Protein AF-A0A6I5RK16-F1 (afdb_monomer_lite)

Sequen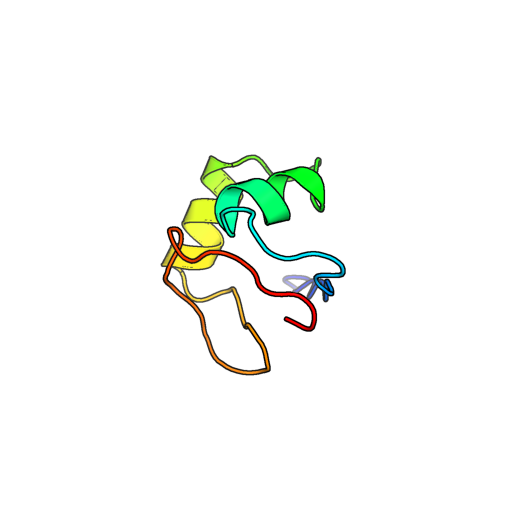ce (61 aa):
MSNESVITLQVDQGGDRLDRWLANQLPDLSRARIQKLIEQGQLTRNGQVCQSKKDTVQAGD

Secondary structure (DSSP, 8-state):
-----------SS--SBHHHHHHHH-TTS-HHHHHHHHHTT--EETTEE---TTPBP-TT-

pLDDT: mean 85.2, std 9.19, range [41.0, 92.0]

Structure (mmCIF, N/CA/C/O backbone):
data_AF-A0A6I5RK16-F1
#
_entry.id   AF-A0A6I5RK16-F1
#
loop_
_atom_site.group_PDB
_atom_site.id
_atom_site.type_symbol
_atom_site.label_atom_id
_atom_site.label_alt_id
_atom_site.label_comp_id
_atom_site.label_asym_id
_atom_site.label_entity_id
_atom_site.label_seq_id
_atom_site.pdbx_PDB_ins_code
_atom_site.Cartn_x
_atom_site.Cartn_y
_atom_site.Cartn_z
_atom_site.occupancy
_atom_site.B_iso_or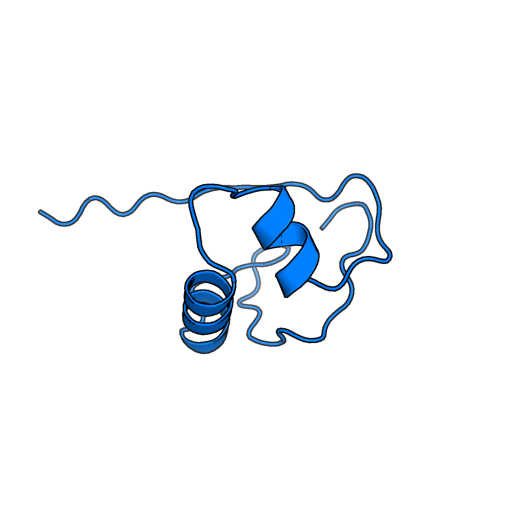_equiv
_atom_site.auth_seq_id
_atom_site.auth_comp_id
_atom_site.auth_asym_id
_atom_site.auth_atom_id
_atom_site.pdbx_PDB_model_num
ATOM 1 N N . MET A 1 1 ? -18.122 19.327 -1.251 1.00 41.00 1 MET A N 1
ATOM 2 C CA . MET A 1 1 ? -18.454 17.970 -0.775 1.00 41.00 1 MET A CA 1
ATOM 3 C C . MET A 1 1 ? -17.312 17.076 -1.213 1.00 41.00 1 MET A C 1
ATOM 5 O O . MET A 1 1 ? -17.122 16.918 -2.409 1.00 41.00 1 MET A O 1
ATOM 9 N N . SER A 1 2 ? -16.463 16.643 -0.285 1.00 50.78 2 SER A N 1
ATOM 10 C CA . SER A 1 2 ? -15.317 15.790 -0.610 1.00 50.78 2 SER A CA 1
ATOM 11 C C . SER A 1 2 ? -15.821 14.353 -0.720 1.00 50.78 2 SER A C 1
ATOM 13 O O . SER A 1 2 ? -16.310 13.820 0.269 1.00 50.78 2 SER A O 1
ATOM 15 N N . ASN A 1 3 ? -15.759 13.749 -1.908 1.00 60.75 3 ASN A N 1
ATOM 16 C CA . ASN A 1 3 ? -16.053 12.325 -2.064 1.00 60.75 3 ASN A CA 1
ATOM 17 C C . ASN A 1 3 ? -14.896 11.526 -1.464 1.00 60.75 3 ASN A C 1
ATOM 19 O O . ASN A 1 3 ? -13.809 11.466 -2.037 1.00 60.75 3 ASN A O 1
ATOM 23 N N . GLU A 1 4 ? -15.129 10.922 -0.307 1.00 72.75 4 GLU A N 1
ATOM 24 C CA . GLU A 1 4 ? -14.208 9.970 0.294 1.00 72.75 4 GLU A CA 1
ATOM 25 C C . GLU A 1 4 ? -14.454 8.605 -0.358 1.00 72.75 4 GLU A C 1
ATOM 27 O O . GLU A 1 4 ? -15.558 8.067 -0.306 1.00 72.75 4 GLU A O 1
ATOM 32 N N . SER A 1 5 ? -13.454 8.091 -1.076 1.00 79.81 5 SER A N 1
ATOM 33 C CA . SER A 1 5 ? -13.540 6.803 -1.773 1.00 79.81 5 SER A CA 1
ATOM 34 C C . SER A 1 5 ? -12.681 5.794 -1.027 1.00 79.81 5 SER A C 1
ATOM 36 O O . SER A 1 5 ? -11.455 5.898 -1.038 1.00 79.81 5 SER A O 1
ATOM 38 N N . VAL A 1 6 ? -13.326 4.842 -0.356 1.00 85.94 6 VAL A N 1
ATOM 39 C CA . VAL A 1 6 ? -12.650 3.724 0.310 1.00 85.94 6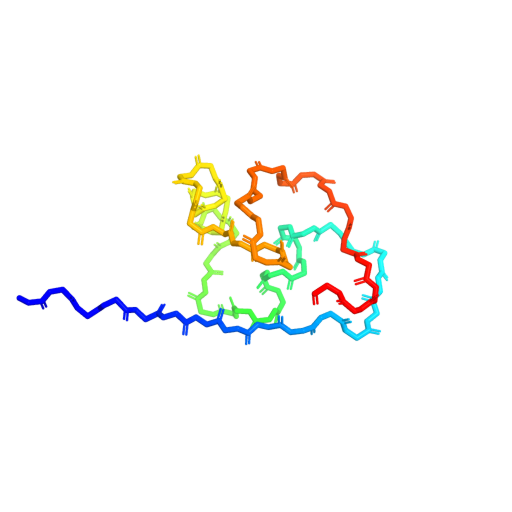 VAL A CA 1
ATOM 40 C C . VAL A 1 6 ? -12.482 2.599 -0.704 1.00 85.94 6 VAL A C 1
ATOM 42 O O . VAL A 1 6 ? -13.448 2.201 -1.351 1.00 85.94 6 VAL A O 1
ATOM 45 N N . ILE A 1 7 ? -11.260 2.090 -0.842 1.00 88.81 7 ILE A N 1
ATOM 46 C CA . ILE A 1 7 ? -10.955 0.926 -1.677 1.00 88.81 7 ILE A CA 1
ATOM 47 C C . ILE A 1 7 ? -10.535 -0.204 -0.743 1.00 88.81 7 ILE A C 1
ATOM 49 O O . ILE A 1 7 ? -9.600 -0.045 0.041 1.00 88.81 7 ILE A O 1
ATOM 53 N N . THR A 1 8 ? -11.225 -1.336 -0.832 1.00 91.06 8 THR A N 1
ATOM 54 C CA . THR A 1 8 ? -10.867 -2.559 -0.111 1.00 91.06 8 THR A CA 1
ATOM 55 C C . THR A 1 8 ? -10.152 -3.491 -1.073 1.00 91.06 8 THR A C 1
ATOM 57 O O . THR A 1 8 ? -10.656 -3.777 -2.156 1.00 91.06 8 THR A O 1
ATOM 60 N N . LEU A 1 9 ? -8.971 -3.945 -0.675 1.00 91.12 9 LEU A N 1
ATOM 61 C CA . LEU A 1 9 ? -8.167 -4.906 -1.414 1.00 91.12 9 LEU A CA 1
ATOM 62 C C . LEU A 1 9 ? -7.920 -6.100 -0.497 1.00 91.12 9 LEU A C 1
ATOM 64 O O . LEU A 1 9 ? -7.813 -5.913 0.711 1.00 91.12 9 LEU A O 1
ATOM 68 N N . GLN A 1 10 ? -7.816 -7.289 -1.079 1.00 92.00 10 GLN A N 1
ATOM 69 C CA . GLN A 1 10 ? -7.483 -8.508 -0.355 1.00 92.00 10 GLN A CA 1
ATOM 70 C C . GLN A 1 10 ? -6.178 -9.070 -0.905 1.00 92.00 10 GLN A C 1
ATOM 72 O O . GLN A 1 10 ? -5.976 -9.133 -2.120 1.00 92.00 10 GLN A O 1
ATOM 77 N N . VAL A 1 11 ? -5.280 -9.463 -0.013 1.00 91.12 11 VAL A N 1
ATOM 78 C CA . VAL A 1 11 ? -3.996 -10.045 -0.389 1.00 91.12 11 VAL A CA 1
ATOM 79 C C . VAL A 1 11 ? -4.170 -11.545 -0.617 1.00 91.12 11 VAL A C 1
ATOM 81 O O . VAL A 1 11 ? -4.329 -12.313 0.327 1.00 91.12 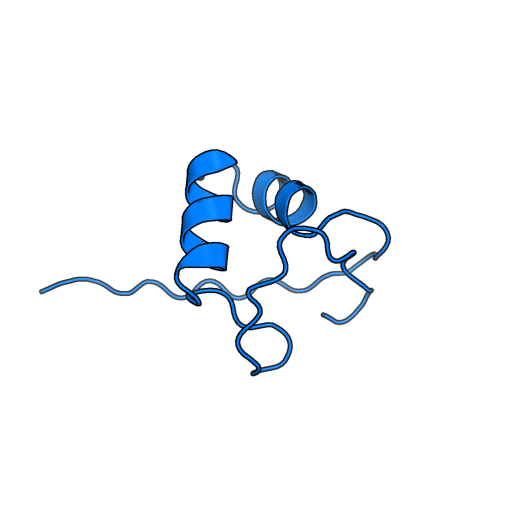11 VAL A O 1
ATOM 84 N N . ASP A 1 12 ? -4.080 -11.986 -1.871 1.00 88.44 12 ASP A N 1
ATOM 85 C CA . ASP A 1 12 ? -4.143 -13.419 -2.203 1.00 88.44 12 ASP A CA 1
ATOM 86 C C . ASP A 1 12 ? -2.829 -14.153 -1.895 1.00 88.44 12 ASP A C 1
ATOM 88 O O . ASP A 1 12 ? -2.823 -15.313 -1.481 1.00 88.44 12 ASP A O 1
ATOM 92 N N . GLN A 1 13 ? -1.695 -13.476 -2.099 1.00 87.50 13 GLN A N 1
ATOM 93 C CA . GLN A 1 13 ? -0.359 -14.011 -1.846 1.00 87.50 13 GLN A CA 1
ATOM 94 C C . GLN A 1 13 ? 0.497 -12.995 -1.096 1.00 87.50 13 GLN A C 1
ATOM 96 O O . GLN A 1 13 ? 0.631 -11.841 -1.503 1.00 87.50 13 GLN A O 1
ATOM 101 N N . GLY A 1 14 ? 1.088 -13.451 0.007 1.00 89.06 14 GLY A N 1
ATOM 102 C CA . GLY A 1 14 ? 2.031 -12.663 0.788 1.00 89.06 14 GLY A CA 1
ATOM 103 C C . GLY A 1 14 ? 3.435 -12.612 0.182 1.00 89.06 14 GLY A C 1
ATOM 104 O O . GLY A 1 14 ? 3.724 -13.248 -0.828 1.00 89.06 14 GLY A O 1
ATOM 105 N N . GLY A 1 15 ? 4.336 -11.891 0.851 1.00 88.12 15 GLY A N 1
ATOM 106 C CA . GLY A 1 15 ? 5.767 -11.842 0.506 1.00 88.12 15 GLY A CA 1
ATOM 107 C C . GLY A 1 15 ? 6.219 -10.543 -0.166 1.00 88.12 15 GLY A C 1
ATOM 108 O O . GLY A 1 15 ? 7.416 -10.257 -0.237 1.00 88.12 15 GLY A O 1
ATOM 109 N N . ASP A 1 16 ? 5.270 -9.711 -0.582 1.00 88.69 16 ASP A N 1
ATOM 110 C CA . ASP A 1 16 ? 5.534 -8.385 -1.121 1.00 88.69 16 ASP A CA 1
ATOM 111 C C . ASP A 1 16 ? 5.554 -7.323 -0.022 1.00 88.69 16 ASP A C 1
ATOM 113 O O . ASP A 1 16 ? 4.802 -7.382 0.947 1.00 88.69 16 ASP A O 1
ATOM 117 N N . ARG A 1 17 ? 6.389 -6.292 -0.183 1.00 88.56 17 ARG A N 1
ATOM 118 C CA . ARG A 1 17 ? 6.267 -5.091 0.652 1.00 88.56 17 ARG A CA 1
ATOM 119 C C . ARG A 1 17 ? 4.927 -4.416 0.380 1.00 88.56 17 ARG A C 1
ATOM 121 O O . ARG A 1 17 ? 4.558 -4.265 -0.784 1.00 88.56 17 ARG A O 1
ATOM 128 N N . LEU A 1 18 ? 4.260 -3.938 1.427 1.00 87.75 18 LEU A N 1
ATOM 129 C CA . LEU A 1 18 ? 2.964 -3.261 1.349 1.00 87.75 18 LEU A CA 1
ATOM 130 C C . LEU A 1 18 ? 2.946 -2.135 0.307 1.00 87.75 18 LEU A C 1
ATOM 132 O O . LEU A 1 18 ? 2.046 -2.074 -0.526 1.00 87.75 18 LEU A O 1
ATOM 136 N N . ASP A 1 19 ? 3.969 -1.277 0.302 1.00 86.56 19 ASP A N 1
ATOM 137 C CA . ASP A 1 19 ? 4.077 -0.172 -0.656 1.00 86.56 19 ASP A CA 1
ATOM 138 C C . ASP A 1 19 ? 4.192 -0.640 -2.118 1.00 86.56 19 ASP A C 1
ATOM 140 O O . ASP A 1 19 ? 3.622 -0.017 -3.016 1.00 86.56 19 ASP A O 1
ATOM 144 N N . ARG A 1 20 ? 4.902 -1.747 -2.366 1.00 88.44 20 ARG A N 1
ATOM 145 C CA . ARG A 1 20 ? 4.988 -2.386 -3.686 1.00 88.44 20 ARG A CA 1
ATOM 146 C C . ARG A 1 20 ? 3.663 -3.026 -4.076 1.00 88.44 20 ARG A C 1
ATOM 148 O O . ARG A 1 20 ? 3.221 -2.816 -5.200 1.00 88.44 20 ARG A O 1
ATOM 155 N N . TRP A 1 21 ? 3.060 -3.786 -3.170 1.00 91.88 21 TRP A N 1
ATOM 156 C CA . TRP A 1 21 ? 1.823 -4.504 -3.436 1.00 91.88 21 TRP A CA 1
ATOM 157 C C . TRP A 1 21 ? 0.689 -3.536 -3.792 1.00 91.88 21 TRP A C 1
ATOM 159 O O . TRP A 1 21 ? 0.073 -3.679 -4.843 1.00 91.88 21 TRP A O 1
ATOM 169 N N . LEU A 1 22 ? 0.504 -2.471 -3.007 1.00 90.75 22 LEU A N 1
ATOM 170 C CA . LEU A 1 22 ? -0.494 -1.434 -3.291 1.00 90.75 22 LEU A CA 1
ATOM 171 C C . LEU A 1 22 ? -0.253 -0.740 -4.633 1.00 90.75 22 LEU A C 1
ATOM 173 O O . LEU A 1 22 ? -1.208 -0.454 -5.341 1.00 90.75 22 LEU A O 1
ATOM 177 N N . ALA A 1 23 ? 1.004 -0.484 -5.005 1.00 90.50 23 ALA A N 1
ATOM 178 C CA . ALA A 1 23 ? 1.323 0.149 -6.286 1.00 90.50 23 ALA A CA 1
ATOM 179 C C . ALA A 1 23 ? 0.992 -0.751 -7.486 1.00 90.50 23 ALA A C 1
ATOM 181 O O . ALA A 1 23 ? 0.709 -0.243 -8.566 1.00 90.50 23 ALA A O 1
ATOM 182 N N . ASN A 1 24 ? 1.018 -2.072 -7.297 1.00 91.25 24 ASN A N 1
ATOM 183 C CA . ASN A 1 24 ? 0.591 -3.026 -8.316 1.00 91.25 24 ASN A CA 1
ATOM 184 C C . ASN A 1 24 ? -0.942 -3.103 -8.410 1.00 91.25 24 ASN A C 1
ATOM 186 O O . ASN A 1 24 ? -1.469 -3.226 -9.510 1.00 91.25 24 ASN A O 1
ATOM 190 N N . GLN A 1 25 ? -1.648 -3.021 -7.275 1.00 91.88 25 GLN A N 1
ATOM 191 C CA . GLN A 1 25 ? -3.117 -3.059 -7.232 1.00 91.88 25 GLN A CA 1
ATOM 192 C C . GLN A 1 25 ? -3.765 -1.738 -7.672 1.00 91.88 25 GLN A C 1
ATOM 194 O O . GLN A 1 25 ? -4.865 -1.734 -8.217 1.00 91.88 25 GLN A O 1
ATOM 199 N N . LEU A 1 26 ? -3.092 -0.610 -7.433 1.00 91.25 26 LEU A N 1
ATOM 200 C CA . LEU A 1 26 ? -3.591 0.742 -7.685 1.00 91.25 26 LEU A CA 1
ATOM 201 C C . LEU A 1 26 ? -2.660 1.463 -8.673 1.00 91.25 26 LEU A C 1
ATOM 203 O O . LEU A 1 26 ? -1.924 2.364 -8.263 1.00 91.25 26 LEU A O 1
ATOM 207 N N . PRO A 1 27 ? -2.675 1.093 -9.970 1.00 88.81 27 PRO A N 1
ATOM 208 C CA . PRO A 1 27 ? -1.773 1.666 -10.973 1.00 88.81 27 PRO A CA 1
ATOM 209 C C . PRO A 1 27 ? -1.978 3.175 -11.179 1.00 88.81 27 PRO A C 1
ATOM 211 O O . PRO A 1 27 ? -1.054 3.875 -11.591 1.00 88.81 27 PRO A O 1
ATOM 214 N N . ASP A 1 28 ? -3.159 3.692 -10.833 1.00 89.75 28 ASP A N 1
ATOM 215 C CA . ASP A 1 28 ? -3.486 5.120 -10.891 1.00 89.75 28 ASP A CA 1
ATOM 216 C C . ASP A 1 28 ? -2.809 5.937 -9.777 1.00 89.75 28 ASP A C 1
ATOM 218 O O . ASP A 1 28 ? -2.726 7.168 -9.850 1.00 89.75 28 ASP A O 1
ATOM 222 N N . LEU A 1 29 ? -2.313 5.277 -8.724 1.00 89.25 29 LEU A N 1
ATOM 223 C CA . LEU A 1 29 ? -1.620 5.925 -7.619 1.00 89.25 29 LEU A CA 1
ATOM 224 C C . LEU A 1 29 ? -0.110 5.753 -7.744 1.00 89.25 29 LEU A C 1
ATOM 226 O O . LEU A 1 29 ? 0.437 4.654 -7.782 1.00 89.25 29 LEU A O 1
ATOM 230 N N . SER A 1 30 ? 0.608 6.874 -7.690 1.00 89.38 30 SER A N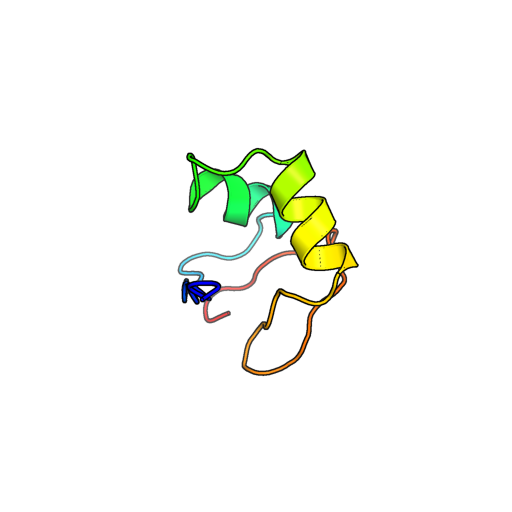 1
ATOM 231 C CA . SER A 1 30 ? 2.064 6.823 -7.596 1.00 89.38 30 SER A CA 1
ATOM 232 C C . SER A 1 30 ? 2.515 6.223 -6.259 1.00 89.38 30 SER A C 1
ATOM 234 O O . SER A 1 30 ? 1.886 6.414 -5.215 1.00 89.38 30 SER A O 1
ATOM 236 N N . ARG A 1 31 ? 3.688 5.578 -6.251 1.00 86.62 31 ARG A N 1
ATOM 237 C CA . ARG A 1 31 ? 4.316 5.062 -5.019 1.00 86.62 31 ARG A CA 1
ATOM 238 C C . ARG A 1 31 ? 4.447 6.119 -3.920 1.00 86.62 31 ARG A C 1
ATOM 240 O O . ARG A 1 31 ? 4.206 5.827 -2.754 1.00 86.62 31 ARG A O 1
ATOM 247 N N . ALA A 1 32 ? 4.790 7.355 -4.285 1.00 89.62 32 ALA A N 1
ATOM 248 C CA . ALA A 1 32 ? 4.886 8.463 -3.336 1.00 89.62 32 ALA A CA 1
ATOM 249 C C . ALA A 1 32 ? 3.518 8.836 -2.740 1.00 89.62 32 ALA A C 1
ATOM 251 O O . ALA A 1 32 ? 3.430 9.196 -1.566 1.00 89.62 32 ALA A O 1
ATOM 252 N N . ARG A 1 33 ? 2.437 8.734 -3.528 1.00 90.31 33 ARG A N 1
ATOM 253 C CA . ARG A 1 33 ? 1.073 8.945 -3.035 1.00 90.31 33 ARG A CA 1
ATOM 254 C C . ARG A 1 33 ? 0.682 7.853 -2.043 1.00 90.31 33 ARG A C 1
ATOM 256 O O . ARG A 1 33 ? 0.207 8.195 -0.968 1.00 90.31 33 ARG A O 1
ATOM 263 N N . ILE A 1 34 ? 0.958 6.589 -2.357 1.00 89.44 34 ILE A N 1
ATOM 264 C CA . ILE A 1 34 ? 0.713 5.449 -1.459 1.00 89.44 34 ILE A CA 1
ATOM 265 C C . ILE A 1 34 ? 1.462 5.620 -0.134 1.00 89.44 34 ILE A C 1
ATOM 267 O O . ILE A 1 34 ? 0.866 5.496 0.932 1.00 89.44 34 ILE A O 1
ATOM 271 N N . GLN A 1 35 ? 2.747 5.983 -0.180 1.00 87.38 35 GLN A N 1
ATOM 272 C CA . GLN A 1 35 ? 3.533 6.234 1.031 1.00 87.38 35 GLN A CA 1
ATOM 273 C C . GLN A 1 35 ? 2.928 7.345 1.896 1.00 87.38 35 GLN A C 1
ATOM 275 O O . GLN A 1 35 ? 2.819 7.166 3.105 1.00 87.38 35 GLN A O 1
ATOM 280 N N . LYS A 1 36 ? 2.464 8.447 1.287 1.00 90.25 36 LYS A N 1
ATOM 281 C CA . LYS A 1 36 ? 1.768 9.518 2.017 1.00 90.25 36 LYS A CA 1
ATOM 282 C C . LYS A 1 36 ? 0.469 9.040 2.663 1.00 90.25 36 LYS A C 1
ATOM 284 O O . LYS A 1 36 ? 0.205 9.433 3.789 1.00 90.25 36 LYS A O 1
ATOM 289 N N . LEU A 1 37 ? -0.327 8.207 1.987 1.00 88.75 37 LEU A N 1
ATOM 290 C CA . LEU A 1 37 ? -1.569 7.659 2.555 1.00 88.75 37 LEU A CA 1
ATOM 291 C C . LEU A 1 37 ? -1.281 6.794 3.792 1.00 88.75 37 LEU A C 1
ATOM 293 O O . LEU A 1 37 ? -1.943 6.946 4.817 1.00 88.75 37 LEU A O 1
ATOM 297 N N . ILE A 1 38 ? -0.247 5.950 3.720 1.00 87.94 38 ILE A N 1
ATOM 298 C CA . ILE A 1 38 ? 0.211 5.125 4.847 1.00 87.94 38 ILE A CA 1
ATOM 299 C C . ILE A 1 38 ? 0.694 6.013 6.005 1.00 87.94 38 ILE A C 1
ATOM 301 O O . ILE A 1 38 ? 0.268 5.836 7.143 1.00 87.94 38 ILE A O 1
ATOM 305 N N . GLU A 1 39 ? 1.538 7.011 5.726 1.00 87.69 39 GLU A N 1
ATOM 306 C CA . GLU A 1 39 ? 2.050 7.951 6.739 1.00 87.69 39 GLU A CA 1
ATOM 307 C C . GLU A 1 39 ? 0.936 8.793 7.379 1.00 87.69 39 GLU A C 1
ATOM 309 O O . GLU A 1 39 ? 0.997 9.105 8.565 1.00 87.69 39 GLU A O 1
ATOM 314 N N . GLN A 1 40 ? -0.110 9.117 6.617 1.00 89.06 40 GLN A N 1
ATOM 315 C CA . GLN A 1 40 ? -1.293 9.837 7.092 1.00 89.06 40 GLN A CA 1
ATOM 316 C C . GLN A 1 40 ? -2.285 8.943 7.855 1.00 89.06 40 GLN A C 1
ATOM 318 O O . GLN A 1 40 ? -3.307 9.448 8.312 1.00 89.06 40 GLN A O 1
ATOM 323 N N . GLY A 1 41 ? -2.015 7.639 8.001 1.00 87.75 41 GLY A N 1
ATOM 324 C CA . GLY A 1 41 ? -2.909 6.704 8.690 1.00 87.75 41 GLY A CA 1
ATOM 325 C C . GLY A 1 41 ? -4.207 6.409 7.932 1.00 87.75 41 GLY A C 1
ATOM 326 O O . GLY A 1 41 ? -5.181 5.979 8.537 1.00 87.75 41 GLY A O 1
ATOM 327 N N . GLN A 1 42 ? -4.230 6.633 6.614 1.00 88.00 42 GLN A N 1
ATOM 328 C CA . GLN A 1 42 ? -5.393 6.367 5.753 1.00 88.00 42 GLN A CA 1
ATOM 329 C C . GLN A 1 42 ? -5.447 4.917 5.256 1.00 88.00 42 GLN A C 1
ATOM 331 O O . GLN A 1 42 ? -6.319 4.568 4.465 1.00 88.00 42 GLN A O 1
ATOM 336 N N . LEU A 1 43 ? -4.519 4.067 5.700 1.00 88.50 43 LEU A N 1
ATOM 337 C CA . LEU A 1 43 ? -4.529 2.646 5.396 1.00 88.50 43 LEU A CA 1
ATOM 338 C C . LEU A 1 43 ? -4.973 1.856 6.623 1.00 88.50 43 LEU A C 1
ATOM 340 O O . LEU A 1 43 ? -4.396 1.992 7.702 1.00 88.50 43 LEU A O 1
ATOM 344 N N . THR A 1 44 ? -5.979 1.006 6.435 1.00 88.38 44 THR A N 1
ATOM 345 C CA . THR A 1 44 ? -6.403 0.024 7.432 1.00 88.38 44 THR A CA 1
ATOM 346 C C . THR A 1 44 ? -6.124 -1.377 6.907 1.00 88.38 44 THR A C 1
ATOM 348 O O . THR A 1 44 ? -6.408 -1.681 5.753 1.00 88.38 44 THR A O 1
ATOM 351 N N . ARG A 1 45 ? -5.534 -2.220 7.750 1.00 87.12 45 ARG A N 1
ATOM 352 C CA . ARG A 1 45 ? -5.281 -3.640 7.499 1.00 87.12 45 ARG A CA 1
ATOM 353 C C . ARG A 1 45 ? -6.054 -4.421 8.547 1.00 87.12 45 ARG A C 1
ATOM 355 O O . ARG A 1 45 ? -5.876 -4.159 9.735 1.00 87.12 45 ARG A O 1
ATOM 362 N N . ASN A 1 46 ? -6.944 -5.318 8.128 1.00 85.12 46 ASN A N 1
ATOM 363 C CA . ASN A 1 46 ? -7.809 -6.081 9.040 1.00 85.12 46 ASN A CA 1
ATOM 364 C C . ASN A 1 46 ? -8.541 -5.203 10.084 1.00 85.12 46 ASN A C 1
ATOM 366 O O . ASN A 1 46 ? -8.684 -5.576 11.247 1.00 85.12 46 ASN A O 1
ATOM 370 N N . GLY A 1 47 ? -8.966 -3.996 9.688 1.00 82.56 47 GLY A N 1
ATOM 371 C CA . GLY A 1 47 ? -9.660 -3.042 10.564 1.00 82.56 47 GLY A CA 1
ATOM 372 C C . GLY A 1 47 ? -8.765 -2.226 11.507 1.00 82.56 47 GLY A C 1
ATOM 373 O O . GLY A 1 47 ? -9.281 -1.418 12.275 1.00 82.56 47 GLY A O 1
ATOM 374 N N . GLN A 1 48 ? -7.440 -2.381 11.445 1.00 84.25 48 GLN A N 1
ATOM 375 C CA . GLN A 1 48 ? -6.485 -1.600 12.235 1.00 84.25 48 GLN A CA 1
ATOM 376 C C . GLN A 1 48 ? -5.689 -0.640 11.352 1.00 84.25 48 GLN A C 1
ATOM 378 O O . GLN A 1 48 ? -5.218 -1.016 10.279 1.00 84.25 48 GLN A O 1
ATOM 383 N N . VAL A 1 49 ? -5.518 0.607 11.801 1.00 84.38 49 VAL A N 1
ATOM 384 C CA . VAL A 1 49 ? -4.698 1.594 11.084 1.00 84.38 49 VAL A CA 1
ATOM 385 C C . VAL A 1 49 ? -3.257 1.094 11.009 1.00 84.38 49 VAL A C 1
ATOM 387 O O . VAL A 1 49 ? -2.632 0.815 12.032 1.00 84.38 49 VAL A O 1
ATOM 390 N N . CYS A 1 50 ? -2.722 0.999 9.795 1.00 82.31 50 CYS A N 1
ATOM 391 C CA . CYS A 1 50 ? -1.361 0.553 9.539 1.00 82.31 50 CYS A CA 1
ATOM 392 C C . CYS A 1 50 ? -0.545 1.705 8.944 1.00 82.31 50 CYS A C 1
ATOM 394 O O . CYS A 1 50 ? -0.838 2.209 7.862 1.00 82.31 50 CYS A O 1
ATOM 396 N N . GLN A 1 51 ? 0.507 2.104 9.660 1.00 80.12 51 GLN A N 1
ATOM 397 C CA . GLN A 1 51 ? 1.444 3.155 9.238 1.00 80.12 51 GLN A CA 1
ATOM 398 C C . 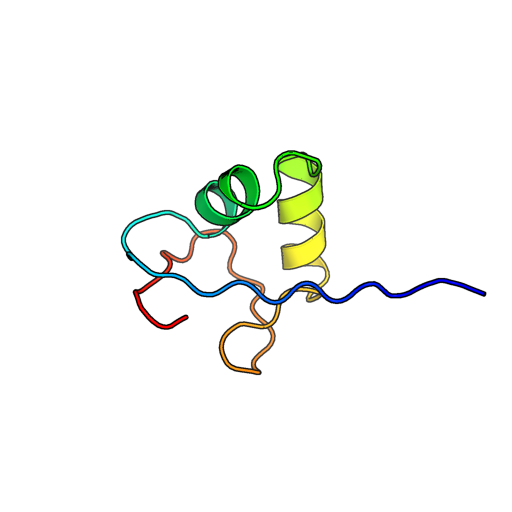GLN A 1 51 ? 2.805 2.587 8.793 1.00 80.12 51 GLN A C 1
ATOM 400 O O . GLN A 1 51 ? 3.713 3.321 8.391 1.00 80.12 51 GLN A O 1
ATOM 405 N N . SER A 1 52 ? 2.965 1.263 8.840 1.00 78.00 52 SER A N 1
ATOM 406 C CA . SER A 1 52 ? 4.225 0.586 8.543 1.00 78.00 52 SER A CA 1
ATOM 407 C C . SER A 1 52 ? 4.367 0.267 7.055 1.00 78.00 52 SER A C 1
ATOM 409 O O . SER A 1 52 ? 4.034 -0.809 6.574 1.00 78.00 52 SER A O 1
ATOM 411 N N . LYS A 1 53 ? 4.971 1.193 6.304 1.00 70.31 53 LYS A N 1
ATOM 412 C CA . LYS A 1 53 ? 5.253 1.032 4.860 1.00 70.31 53 LYS A CA 1
ATOM 413 C C . LYS A 1 53 ? 6.235 -0.091 4.492 1.00 70.31 53 LYS A C 1
ATOM 415 O O . LYS A 1 53 ? 6.340 -0.447 3.322 1.00 70.31 53 LYS A O 1
ATOM 420 N N . LYS A 1 54 ? 7.006 -0.598 5.459 1.00 73.62 54 LYS A N 1
ATOM 421 C CA . LYS A 1 54 ? 8.005 -1.662 5.247 1.00 73.62 54 LYS A CA 1
ATOM 422 C C . LYS A 1 54 ? 7.455 -3.059 5.514 1.00 73.62 54 LYS A C 1
ATOM 424 O O . LYS A 1 54 ? 8.166 -4.026 5.244 1.00 73.62 54 LYS A O 1
ATOM 429 N N . ASP A 1 55 ? 6.236 -3.158 6.033 1.00 82.81 55 ASP A N 1
ATOM 430 C CA . ASP A 1 55 ? 5.668 -4.449 6.371 1.00 82.81 55 ASP A CA 1
ATOM 431 C C . ASP A 1 55 ? 5.415 -5.255 5.106 1.00 82.81 55 ASP A C 1
ATOM 433 O O . ASP A 1 55 ? 5.105 -4.727 4.034 1.00 82.81 55 ASP A O 1
ATOM 437 N N . THR A 1 56 ? 5.611 -6.557 5.243 1.00 88.75 56 THR A N 1
ATOM 438 C CA . THR A 1 56 ? 5.311 -7.504 4.180 1.00 88.75 56 THR A CA 1
ATOM 439 C C . THR A 1 56 ? 3.845 -7.892 4.308 1.00 88.75 56 THR A C 1
ATOM 441 O O . THR A 1 56 ? 3.381 -8.190 5.415 1.00 88.75 56 THR A O 1
ATOM 444 N N . VAL A 1 57 ? 3.114 -7.855 3.197 1.00 89.38 57 VAL A N 1
ATOM 445 C CA . VAL A 1 57 ? 1.741 -8.357 3.160 1.00 89.38 57 VAL A CA 1
ATOM 446 C C . VAL A 1 57 ? 1.745 -9.876 3.299 1.00 89.38 57 VAL A C 1
ATOM 448 O O . VAL A 1 57 ? 2.682 -10.557 2.872 1.00 89.38 57 VAL A O 1
ATOM 451 N N . GLN A 1 58 ? 0.710 -10.404 3.925 1.00 89.38 58 GLN A N 1
ATOM 452 C CA . GLN A 1 58 ? 0.444 -11.816 4.129 1.00 89.38 58 GLN A CA 1
ATOM 453 C C . GLN A 1 58 ? -0.859 -12.175 3.426 1.00 89.38 58 GLN A C 1
ATOM 455 O O . GLN A 1 58 ? -1.750 -11.343 3.291 1.00 89.38 58 GLN A O 1
ATOM 460 N N . ALA A 1 59 ? -0.966 -13.419 2.968 1.00 88.75 59 ALA A N 1
ATOM 461 C CA . ALA A 1 59 ? -2.212 -13.891 2.384 1.00 88.75 59 ALA A CA 1
ATOM 462 C C . ALA A 1 59 ? -3.347 -13.783 3.419 1.00 88.75 59 ALA A C 1
ATOM 464 O O . ALA A 1 59 ? -3.189 -14.238 4.552 1.00 88.75 59 ALA A O 1
ATOM 465 N N . GLY A 1 60 ? -4.470 -13.192 3.016 1.00 85.25 60 GLY A N 1
ATOM 466 C CA . GLY A 1 60 ? -5.625 -12.936 3.877 1.00 85.25 60 GLY A CA 1
ATOM 467 C C . GLY A 1 60 ? -5.638 -11.577 4.581 1.00 85.25 60 GLY A C 1
ATOM 468 O O . GLY A 1 60 ? -6.561 -11.345 5.358 1.00 85.25 60 GLY A O 1
ATOM 469 N N . ASP A 1 61 ? -4.653 -10.708 4.329 1.00 82.69 61 ASP A N 1
ATOM 470 C CA . ASP A 1 61 ? -4.707 -9.287 4.715 1.00 82.69 61 ASP A CA 1
ATOM 471 C C . ASP A 1 61 ? -5.653 -8.440 3.859 1.00 82.69 61 ASP A C 1
ATOM 473 O O . ASP A 1 61 ? -5.901 -8.822 2.687 1.00 82.69 61 ASP A O 1
#

Radius of gyration: 11.27 Å; chains: 1; bounding box: 26×32×23 Å

Foldseek 3Di:
DDDDDDDDDFAQAKDDQPLVVVCVVCVVDDSVRSLVCLCVQVDDDPNHRHNDRRDIDHHGD